Protein AF-A0A1Z9NGS4-F1 (afdb_monomer_lite)

Structure (mmCIF, N/CA/C/O backbone):
data_AF-A0A1Z9NGS4-F1
#
_entry.id   AF-A0A1Z9NGS4-F1
#
loop_
_atom_site.group_PDB
_atom_site.id
_atom_site.type_symbol
_atom_site.label_atom_id
_atom_site.label_alt_id
_atom_site.label_comp_id
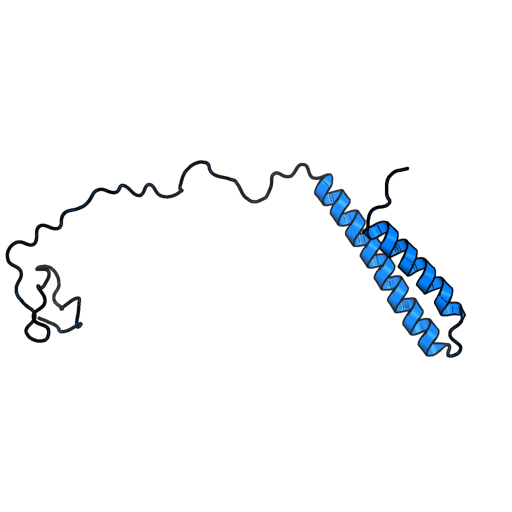_atom_site.label_asym_id
_atom_site.label_entity_id
_atom_site.label_seq_id
_atom_site.pdbx_PDB_ins_code
_atom_site.Cartn_x
_atom_site.Cartn_y
_atom_site.Cartn_z
_atom_site.occupancy
_atom_site.B_iso_or_equiv
_atom_site.auth_seq_id
_atom_site.auth_comp_id
_atom_site.auth_asym_id
_atom_site.auth_atom_id
_atom_site.pdbx_PDB_model_num
ATOM 1 N N . MET A 1 1 ? -15.829 3.078 -22.832 1.00 37.91 1 MET A N 1
ATOM 2 C CA . MET A 1 1 ? -15.538 3.225 -21.395 1.00 37.91 1 MET A CA 1
ATOM 3 C C . MET A 1 1 ? -14.220 2.521 -21.182 1.00 37.91 1 MET A C 1
ATOM 5 O O . MET A 1 1 ? -14.173 1.326 -21.433 1.00 37.91 1 MET A O 1
ATOM 9 N N . SER A 1 2 ? -13.146 3.271 -20.936 1.00 46.81 2 SER A N 1
ATOM 10 C CA . SER A 1 2 ? -11.833 2.690 -20.652 1.00 46.81 2 SER A CA 1
ATOM 11 C C . SER A 1 2 ? -11.952 1.861 -19.381 1.00 46.81 2 SER A C 1
ATOM 13 O O . SER A 1 2 ? -12.528 2.335 -18.400 1.00 46.81 2 SER A O 1
ATOM 15 N N . ASP A 1 3 ? -11.492 0.617 -19.437 1.00 57.44 3 ASP A N 1
ATOM 16 C CA . ASP A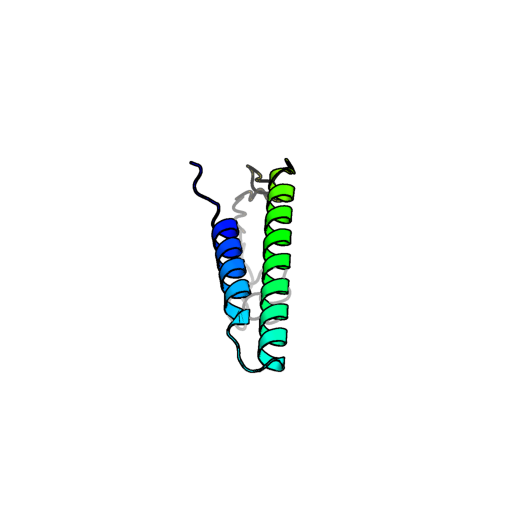 1 3 ? -11.402 -0.233 -18.258 1.00 57.44 3 ASP A CA 1
ATOM 17 C C . ASP A 1 3 ? -10.515 0.495 -17.241 1.00 57.44 3 ASP A C 1
ATOM 19 O O . ASP A 1 3 ? -9.430 0.961 -17.592 1.00 57.44 3 ASP A O 1
ATOM 23 N N . ALA A 1 4 ? -11.034 0.728 -16.037 1.00 64.62 4 ALA A N 1
ATOM 24 C CA . ALA A 1 4 ? -10.286 1.442 -15.008 1.00 64.62 4 ALA A CA 1
ATOM 25 C C . ALA A 1 4 ? -9.036 0.622 -14.671 1.00 64.62 4 ALA A C 1
ATOM 27 O O . ALA A 1 4 ? -9.133 -0.598 -14.516 1.00 64.62 4 ALA A O 1
ATOM 28 N N . GLY A 1 5 ? -7.875 1.268 -14.554 1.00 84.56 5 GLY A N 1
ATOM 29 C CA . GLY A 1 5 ? -6.635 0.558 -14.235 1.00 84.56 5 GLY A CA 1
ATOM 30 C C . GLY A 1 5 ? -6.762 -0.208 -12.913 1.00 84.56 5 GLY A C 1
ATOM 31 O O . GLY A 1 5 ? -7.479 0.222 -12.006 1.00 84.56 5 GLY A O 1
ATOM 32 N N . GLU A 1 6 ? -6.054 -1.331 -12.759 1.00 90.50 6 GLU A N 1
ATOM 33 C CA . GLU A 1 6 ? -6.129 -2.171 -11.547 1.00 90.50 6 GLU A CA 1
ATOM 34 C C . GLU A 1 6 ? -5.898 -1.362 -10.253 1.00 90.50 6 GLU A C 1
ATOM 36 O O . GLU A 1 6 ? -6.566 -1.579 -9.239 1.00 90.50 6 GLU A O 1
ATOM 41 N N . ILE A 1 7 ? -5.013 -0.359 -10.312 1.00 91.19 7 ILE A N 1
ATOM 42 C CA . ILE A 1 7 ? -4.711 0.565 -9.209 1.00 91.19 7 ILE A CA 1
ATOM 43 C C . ILE A 1 7 ? -5.922 1.443 -8.854 1.00 91.19 7 ILE A C 1
ATOM 45 O O . ILE A 1 7 ? -6.185 1.686 -7.676 1.00 91.19 7 ILE A O 1
ATOM 49 N N . GLU A 1 8 ? -6.695 1.902 -9.840 1.00 91.56 8 GLU A N 1
ATOM 50 C CA . GLU A 1 8 ? -7.903 2.705 -9.610 1.00 91.56 8 GLU A CA 1
ATOM 51 C C . GLU A 1 8 ? -9.017 1.863 -8.985 1.00 91.56 8 GLU A C 1
ATOM 53 O O . GLU A 1 8 ? -9.707 2.312 -8.062 1.00 91.56 8 GLU A O 1
ATOM 58 N N 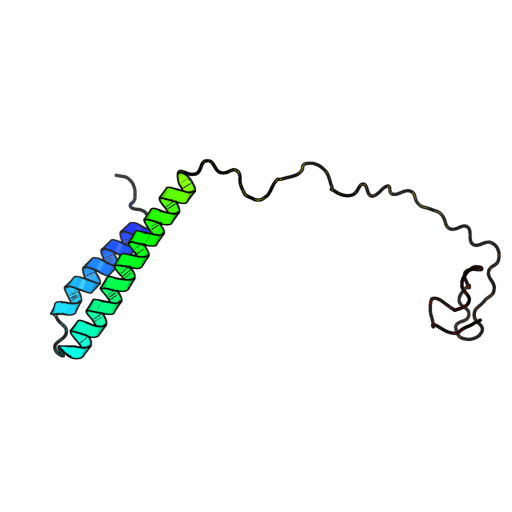. ILE A 1 9 ? -9.165 0.614 -9.441 1.00 94.44 9 ILE A N 1
ATOM 59 C CA . ILE A 1 9 ? -10.096 -0.355 -8.852 1.00 94.44 9 ILE A CA 1
ATOM 60 C C . ILE A 1 9 ? -9.718 -0.613 -7.390 1.00 94.44 9 ILE A C 1
ATOM 62 O O . ILE A 1 9 ? -10.586 -0.565 -6.511 1.00 94.44 9 ILE A O 1
ATOM 66 N N . PHE A 1 10 ? -8.429 -0.826 -7.116 1.00 94.81 10 PHE A N 1
ATOM 67 C CA . PHE A 1 10 ? -7.915 -1.018 -5.764 1.00 94.81 10 PHE A CA 1
ATOM 68 C C . PHE A 1 10 ? -8.148 0.211 -4.874 1.00 94.81 10 PHE A C 1
ATOM 70 O O . PHE A 1 10 ? -8.669 0.071 -3.763 1.00 94.81 10 PHE A O 1
ATOM 77 N N . GLN A 1 11 ? -7.869 1.423 -5.366 1.00 95.25 11 GLN A N 1
ATOM 78 C CA . GLN A 1 11 ? -8.147 2.660 -4.630 1.00 95.25 11 GLN A CA 1
ATOM 79 C C . GLN A 1 11 ? -9.643 2.797 -4.307 1.00 95.25 11 GLN A C 1
ATOM 81 O O . GLN A 1 11 ? -10.004 3.123 -3.173 1.00 95.25 11 GLN A O 1
ATOM 86 N N . ARG A 1 12 ? -10.532 2.514 -5.266 1.00 95.88 12 ARG A N 1
ATOM 87 C CA . ARG A 1 12 ? -11.985 2.585 -5.045 1.00 95.88 12 ARG A CA 1
ATOM 88 C C . ARG A 1 12 ? -12.461 1.548 -4.026 1.00 95.88 12 ARG A C 1
ATOM 90 O O . ARG A 1 12 ? -13.328 1.839 -3.199 1.00 95.88 12 ARG A O 1
ATOM 97 N N . TRP A 1 13 ? -11.870 0.355 -4.034 1.00 96.88 13 TRP A N 1
ATOM 98 C CA . TRP A 1 13 ? -12.119 -0.658 -3.009 1.00 96.88 13 TRP A CA 1
ATOM 99 C C . TRP A 1 13 ? -11.662 -0.192 -1.617 1.00 96.88 13 TRP A C 1
ATOM 101 O O . TRP A 1 13 ? -12.419 -0.334 -0.652 1.00 96.88 13 TRP A O 1
ATOM 111 N N . LEU A 1 14 ? -10.485 0.435 -1.502 1.00 97.69 14 LEU A N 1
ATOM 112 C CA . LEU A 1 14 ? -10.010 1.021 -0.243 1.00 97.69 14 LEU A CA 1
ATOM 113 C C . LEU A 1 14 ? -10.941 2.129 0.265 1.00 97.69 14 LEU A C 1
ATOM 115 O O . LEU A 1 14 ? -11.257 2.160 1.452 1.00 97.69 14 LEU A O 1
ATOM 119 N N . GLN A 1 15 ? -11.446 2.993 -0.618 1.00 96.88 15 GLN A N 1
ATOM 120 C CA . GLN A 1 15 ? -12.422 4.032 -0.260 1.00 96.88 15 GLN A CA 1
ATOM 121 C C . GLN A 1 15 ? -13.739 3.434 0.261 1.00 96.88 15 GLN A C 1
ATOM 123 O O . GLN A 1 15 ? -14.295 3.916 1.250 1.00 96.88 15 GLN A O 1
ATOM 128 N N . SER A 1 16 ? -14.215 2.338 -0.340 1.00 97.62 16 SER A N 1
ATOM 129 C CA . SER A 1 16 ? -15.372 1.594 0.179 1.00 97.62 16 SER A CA 1
ATOM 130 C C . SER A 1 16 ? -15.087 0.991 1.562 1.00 97.62 16 SER A C 1
ATOM 132 O O . SER A 1 16 ? -15.914 1.098 2.472 1.00 97.62 16 SER A O 1
ATOM 134 N N . LYS A 1 17 ? -13.891 0.422 1.767 1.00 97.44 17 LYS A N 1
ATOM 135 C CA . LYS A 1 17 ? -13.457 -0.078 3.081 1.00 97.44 17 LYS A CA 1
ATOM 136 C C . LYS A 1 17 ? -13.338 1.032 4.121 1.00 97.44 17 LYS A C 1
ATOM 138 O O . LYS A 1 17 ? -13.682 0.790 5.276 1.00 97.44 17 LYS A O 1
ATOM 143 N N . LEU A 1 18 ? -12.905 2.228 3.727 1.00 97.81 18 LEU A N 1
ATOM 144 C CA . LEU A 1 18 ? -12.849 3.394 4.602 1.00 97.81 18 LEU A CA 1
ATOM 145 C C . LEU A 1 18 ? -14.250 3.772 5.092 1.00 97.81 18 LEU A C 1
ATOM 147 O O . LEU A 1 18 ? -14.446 3.922 6.294 1.00 97.81 18 LEU A O 1
ATOM 151 N N . ALA A 1 19 ? -15.239 3.843 4.196 1.00 97.25 19 ALA A N 1
ATOM 152 C CA . ALA A 1 19 ? -16.629 4.101 4.578 1.00 97.25 19 ALA A CA 1
ATOM 153 C C . ALA A 1 19 ? -17.173 3.024 5.536 1.00 97.25 19 ALA A C 1
ATOM 155 O O . ALA A 1 19 ? -17.849 3.339 6.515 1.00 97.25 19 ALA A O 1
ATOM 156 N N . ALA A 1 20 ? -16.810 1.757 5.316 1.00 96.75 20 ALA A N 1
ATOM 157 C CA . ALA A 1 20 ? -17.214 0.659 6.190 1.00 96.75 20 ALA A CA 1
ATOM 158 C C . ALA A 1 20 ? -16.681 0.791 7.632 1.00 96.75 20 ALA A C 1
ATOM 160 O O . ALA A 1 20 ? -17.334 0.290 8.546 1.00 96.75 20 ALA A O 1
ATOM 161 N N . THR A 1 21 ? -15.566 1.503 7.868 1.00 97.19 21 THR A N 1
ATOM 162 C CA . THR A 1 21 ? -15.028 1.713 9.231 1.00 97.19 21 THR A CA 1
ATOM 163 C C . THR A 1 21 ? -15.995 2.435 10.166 1.00 97.19 21 THR A C 1
ATOM 165 O O . THR A 1 21 ? -15.918 2.243 11.374 1.00 97.19 21 THR A O 1
ATOM 168 N N . GLN A 1 22 ? -16.955 3.200 9.638 1.00 95.38 22 GLN A N 1
ATOM 169 C CA . GLN A 1 22 ? -17.972 3.880 10.450 1.00 95.38 22 GLN A CA 1
ATOM 170 C C . GLN A 1 22 ? -18.833 2.912 11.277 1.00 95.38 22 GLN A C 1
ATOM 172 O O . GLN A 1 22 ? -19.393 3.314 12.290 1.00 95.38 22 GLN A O 1
ATOM 177 N N . HIS A 1 23 ? -18.907 1.643 10.869 1.00 96.88 23 HIS A N 1
ATOM 178 C CA . HIS A 1 23 ? -19.679 0.602 11.548 1.00 96.88 23 HIS A CA 1
ATOM 179 C C . HIS A 1 23 ? -18.884 -0.114 12.652 1.00 96.88 23 HIS A C 1
ATOM 181 O O . HIS A 1 23 ? -19.398 -1.044 13.265 1.00 96.88 23 HIS A O 1
ATOM 187 N N . ILE A 1 24 ? -17.627 0.275 12.897 1.00 97.31 24 ILE A N 1
ATOM 188 C CA . ILE A 1 24 ? -16.820 -0.279 13.987 1.00 97.31 24 ILE A CA 1
ATOM 189 C C . ILE A 1 24 ? -17.261 0.376 15.304 1.00 97.31 24 ILE A C 1
ATOM 191 O O . ILE A 1 24 ? -17.172 1.600 15.461 1.00 97.31 24 ILE A O 1
ATOM 195 N N . GLU A 1 25 ? -17.729 -0.456 16.238 1.00 97.31 25 GLU A N 1
ATOM 196 C CA . GLU A 1 25 ? -18.255 -0.039 17.544 1.00 97.31 25 GLU A CA 1
ATOM 197 C C . GLU A 1 25 ? -17.170 0.576 18.439 1.00 97.31 25 GLU A C 1
ATOM 199 O O . GLU A 1 25 ? -17.364 1.667 18.977 1.00 97.31 25 GLU A O 1
ATOM 204 N N . ASP A 1 26 ? -16.013 -0.087 18.558 1.00 98.19 26 ASP A N 1
ATOM 205 C CA . ASP A 1 26 ? -14.885 0.415 19.347 1.00 98.19 26 ASP A CA 1
ATOM 206 C C . ASP A 1 26 ? -14.243 1.638 18.664 1.00 98.19 26 ASP A C 1
ATOM 208 O O . ASP A 1 26 ? -13.710 1.513 17.556 1.00 98.19 26 ASP A O 1
ATOM 212 N N . PRO A 1 27 ? -14.253 2.826 19.301 1.00 97.19 27 PRO A N 1
ATOM 213 C CA . PRO A 1 27 ? -13.651 4.022 18.728 1.00 97.19 27 PRO A CA 1
ATOM 214 C C . PRO A 1 27 ? -12.144 3.896 18.490 1.00 97.19 27 PRO A C 1
ATOM 216 O O . PRO A 1 27 ? -11.656 4.436 17.499 1.00 97.19 27 PRO A O 1
ATOM 219 N N . VAL A 1 28 ? -11.415 3.178 19.349 1.00 98.06 28 VAL A N 1
ATOM 220 C CA . VAL A 1 28 ? -9.955 3.059 19.223 1.00 98.06 28 VAL A CA 1
ATOM 221 C C . VAL A 1 28 ? -9.602 2.193 18.020 1.00 98.06 28 VAL A C 1
ATOM 223 O O . VAL A 1 28 ? -8.802 2.599 17.173 1.00 98.06 28 VAL A O 1
ATOM 226 N N . GLU A 1 29 ? -10.231 1.023 17.898 1.00 97.38 29 GLU A N 1
ATOM 227 C CA . GLU A 1 29 ? -10.041 0.160 16.733 1.00 97.38 29 GLU A CA 1
ATOM 228 C C . GLU A 1 29 ? -10.543 0.819 15.443 1.00 97.38 29 GLU A C 1
ATOM 230 O O . GLU A 1 29 ? -9.898 0.701 14.398 1.00 97.38 29 GLU A O 1
ATOM 235 N N . ARG A 1 30 ? -11.646 1.576 15.502 1.00 98.25 30 ARG A N 1
ATOM 236 C CA . ARG A 1 30 ? -12.142 2.338 14.353 1.00 98.25 30 ARG A CA 1
ATOM 237 C C . ARG A 1 30 ? -11.098 3.320 13.841 1.00 98.25 30 ARG A C 1
ATOM 239 O O . ARG A 1 30 ? -10.792 3.299 12.649 1.00 98.25 30 ARG A O 1
ATOM 246 N N . ASP A 1 31 ? -10.546 4.151 14.720 1.00 98.12 31 ASP A N 1
ATOM 247 C CA . ASP A 1 31 ? -9.571 5.177 14.343 1.00 98.12 31 ASP A CA 1
ATOM 248 C C . ASP A 1 31 ? -8.251 4.555 13.877 1.00 98.12 31 ASP A C 1
ATOM 250 O O . ASP A 1 31 ? -7.668 4.996 12.878 1.00 98.12 31 ASP A O 1
ATOM 254 N N . ARG A 1 32 ? -7.817 3.463 14.520 1.00 98.06 32 ARG A N 1
ATOM 255 C CA . ARG A 1 32 ? -6.661 2.676 14.074 1.00 98.06 32 ARG A CA 1
ATOM 256 C C . ARG A 1 32 ? -6.876 2.135 12.662 1.00 98.06 32 ARG A C 1
ATOM 258 O O . ARG A 1 32 ? -6.015 2.296 11.792 1.00 98.06 32 ARG A O 1
ATOM 265 N N . ARG A 1 33 ? -8.022 1.493 12.418 1.00 97.88 33 ARG A N 1
ATOM 266 C CA . ARG A 1 33 ? -8.345 0.899 11.118 1.00 97.88 33 ARG A CA 1
ATOM 267 C C . ARG A 1 33 ? -8.488 1.964 10.039 1.00 97.88 33 ARG A C 1
ATOM 269 O O . ARG A 1 33 ? -8.027 1.751 8.918 1.00 97.88 33 ARG A O 1
ATOM 276 N N . ARG A 1 34 ? -9.102 3.093 10.383 1.00 98.12 34 ARG A N 1
ATOM 277 C CA . ARG A 1 34 ? -9.275 4.250 9.509 1.00 98.12 34 ARG A CA 1
ATOM 278 C C . ARG A 1 34 ? -7.926 4.820 9.077 1.00 98.12 34 ARG A C 1
ATOM 280 O O . ARG A 1 34 ? -7.674 4.864 7.877 1.00 98.12 34 ARG A O 1
ATOM 287 N N . THR A 1 35 ? -7.047 5.128 10.032 1.00 98.31 35 THR A N 1
ATOM 288 C CA . THR A 1 35 ? -5.688 5.632 9.762 1.00 98.31 35 THR A CA 1
ATOM 289 C C . THR A 1 35 ? -4.932 4.699 8.818 1.00 98.31 35 THR A C 1
ATOM 291 O O . THR A 1 35 ? -4.356 5.140 7.831 1.00 98.31 35 THR A O 1
ATOM 294 N N . HIS A 1 36 ? -4.991 3.387 9.063 1.00 98.25 36 HIS A N 1
ATOM 295 C CA . HIS A 1 36 ? -4.315 2.404 8.217 1.00 98.25 36 HIS A CA 1
ATOM 296 C C . HIS A 1 36 ? -4.837 2.396 6.768 1.00 98.25 36 HIS A C 1
ATOM 298 O O . HIS A 1 36 ? -4.052 2.294 5.826 1.00 98.25 36 HIS A O 1
ATOM 304 N N . ILE A 1 37 ? -6.155 2.513 6.575 1.00 98.19 37 ILE A N 1
ATOM 305 C CA . ILE A 1 37 ? -6.750 2.579 5.233 1.00 98.19 37 ILE A CA 1
ATOM 306 C C . ILE A 1 37 ? -6.415 3.914 4.555 1.00 98.19 37 ILE A C 1
ATOM 308 O O . ILE A 1 37 ? -6.109 3.917 3.367 1.00 98.19 37 ILE A O 1
ATOM 312 N N . GLU A 1 38 ? -6.437 5.030 5.285 1.00 98.06 38 GLU A N 1
ATOM 313 C CA . GLU A 1 38 ? -6.054 6.347 4.759 1.00 98.06 38 GLU A CA 1
ATOM 314 C C . GLU A 1 38 ? -4.590 6.359 4.291 1.00 98.06 38 GLU A C 1
ATOM 316 O O . GLU A 1 38 ? -4.325 6.815 3.179 1.00 98.06 38 GLU A O 1
ATOM 321 N N . SER A 1 39 ? -3.667 5.761 5.056 1.00 98.19 39 SER A N 1
ATOM 322 C CA . SER A 1 39 ? -2.274 5.570 4.624 1.00 98.19 39 SER A CA 1
ATOM 323 C C . SER A 1 39 ? -2.165 4.700 3.367 1.00 98.19 39 SER A C 1
ATOM 325 O O . SER A 1 39 ? -1.432 5.032 2.441 1.00 98.19 39 SER A O 1
ATOM 327 N N . ALA A 1 40 ? -2.921 3.602 3.281 1.00 97.88 40 ALA A N 1
ATOM 328 C CA . ALA A 1 40 ? -2.913 2.763 2.081 1.00 97.88 40 ALA A CA 1
ATOM 329 C C . ALA A 1 40 ? -3.446 3.510 0.842 1.00 97.88 40 ALA A C 1
ATOM 331 O O . ALA A 1 40 ? -2.938 3.319 -0.262 1.00 97.88 40 ALA A O 1
ATOM 332 N N . ILE A 1 41 ? -4.450 4.378 1.014 1.00 97.62 41 ILE A N 1
ATOM 333 C CA . ILE A 1 41 ? -4.972 5.225 -0.067 1.00 97.62 41 ILE A CA 1
ATOM 334 C C . ILE A 1 41 ? -3.912 6.234 -0.517 1.00 97.62 41 ILE A C 1
ATOM 336 O O . ILE A 1 41 ? -3.727 6.394 -1.724 1.00 97.62 41 ILE A O 1
ATOM 340 N N . SER A 1 42 ? -3.208 6.896 0.410 1.00 97.50 42 SER A N 1
ATOM 341 C CA . SER A 1 42 ? -2.153 7.848 0.039 1.00 97.50 42 SER A CA 1
ATOM 342 C C . SER A 1 42 ? -1.012 7.175 -0.720 1.00 97.50 42 SER A C 1
ATOM 344 O O . SER A 1 42 ? -0.572 7.705 -1.736 1.00 97.50 42 SER A O 1
ATOM 346 N N . GLU A 1 43 ? -0.593 5.982 -0.291 1.00 97.19 43 GLU A N 1
ATOM 347 C CA . GLU A 1 43 ? 0.443 5.209 -0.988 1.00 97.19 43 GLU A CA 1
ATOM 348 C C . GLU A 1 43 ? -0.009 4.771 -2.389 1.00 97.19 43 GLU A C 1
ATOM 350 O O . GLU A 1 43 ? 0.756 4.866 -3.346 1.00 97.19 43 GLU A O 1
ATOM 355 N N . ALA A 1 44 ? -1.271 4.356 -2.556 1.00 95.62 44 ALA A N 1
ATOM 356 C CA . ALA A 1 44 ? -1.810 3.994 -3.870 1.00 95.62 44 ALA A CA 1
ATOM 357 C C . ALA A 1 44 ? -1.849 5.189 -4.842 1.00 95.62 44 ALA A C 1
ATOM 359 O O . ALA A 1 44 ? -1.574 5.030 -6.033 1.00 95.62 44 ALA A O 1
ATOM 360 N N . ILE A 1 45 ? -2.174 6.385 -4.339 1.00 94.88 45 ILE A N 1
ATOM 361 C CA . ILE A 1 45 ? -2.138 7.625 -5.126 1.00 94.88 45 ILE A CA 1
ATOM 362 C C . ILE A 1 45 ? -0.699 7.951 -5.525 1.00 94.88 45 ILE A C 1
ATOM 364 O O . ILE A 1 45 ? -0.437 8.159 -6.708 1.00 94.88 45 ILE A O 1
ATOM 368 N N . PHE A 1 46 ? 0.229 7.934 -4.565 1.00 95.81 46 PHE A N 1
ATOM 369 C CA . PHE A 1 46 ? 1.640 8.211 -4.823 1.00 95.81 46 PHE A CA 1
ATOM 370 C C . PHE A 1 46 ? 2.226 7.243 -5.854 1.00 95.81 46 PHE A C 1
ATOM 372 O O . PHE A 1 46 ? 2.883 7.671 -6.799 1.00 95.81 46 PHE A O 1
ATOM 379 N N . PHE A 1 47 ? 1.930 5.948 -5.727 1.00 93.75 47 PHE A N 1
ATOM 380 C CA . PHE A 1 47 ? 2.377 4.937 -6.678 1.00 93.75 47 PHE A CA 1
ATOM 381 C C . PHE A 1 47 ? 1.868 5.206 -8.098 1.00 93.75 47 PHE A C 1
ATOM 383 O O . PHE A 1 47 ? 2.649 5.141 -9.047 1.00 93.75 47 PHE A O 1
ATOM 390 N N . ARG A 1 48 ? 0.586 5.563 -8.255 1.00 92.25 48 ARG A N 1
ATOM 391 C CA . ARG A 1 48 ? 0.031 5.928 -9.566 1.00 92.25 48 ARG A CA 1
ATOM 392 C C . ARG A 1 48 ? 0.739 7.148 -10.155 1.00 92.25 48 ARG A C 1
ATOM 394 O O . ARG A 1 48 ? 1.163 7.097 -11.302 1.00 92.25 48 ARG A O 1
ATOM 401 N N . GLU A 1 49 ? 0.932 8.204 -9.366 1.00 92.19 49 GLU A N 1
ATOM 402 C CA . GLU A 1 49 ? 1.666 9.394 -9.816 1.00 92.19 49 GLU A CA 1
ATOM 403 C C . GLU A 1 49 ? 3.119 9.073 -10.197 1.00 92.19 49 GLU A C 1
A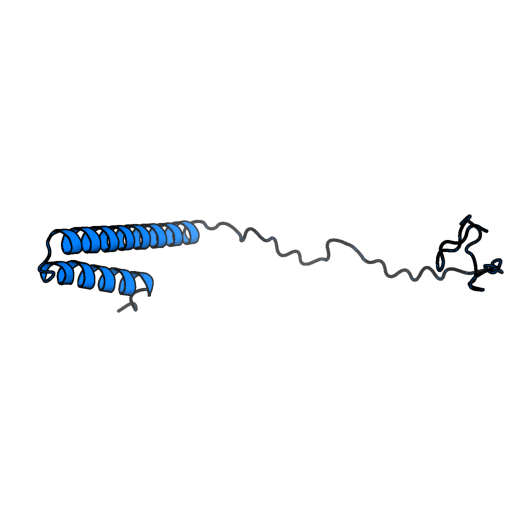TOM 405 O O . GLU A 1 49 ? 3.669 9.662 -11.127 1.00 92.19 49 GLU A O 1
ATOM 410 N N . SER A 1 50 ? 3.772 8.155 -9.480 1.00 90.88 50 SER A N 1
ATOM 411 C CA . SER A 1 50 ? 5.113 7.678 -9.821 1.00 90.88 50 SER A CA 1
ATOM 412 C C . SER A 1 50 ? 5.137 6.937 -11.155 1.00 90.88 50 SER A C 1
ATOM 414 O O . SER A 1 50 ? 6.064 7.157 -11.932 1.00 90.88 50 SER A O 1
ATOM 416 N N . LEU A 1 51 ? 4.137 6.098 -11.443 1.00 88.12 51 LEU A N 1
ATOM 417 C CA . LEU A 1 51 ? 4.020 5.422 -12.738 1.00 88.12 51 LEU A CA 1
ATOM 418 C C . LEU A 1 51 ? 3.789 6.419 -13.874 1.00 88.12 51 LEU A C 1
ATOM 420 O O . LEU A 1 51 ? 4.519 6.378 -14.857 1.00 88.12 51 LEU A O 1
ATOM 424 N N . GLU A 1 52 ? 2.865 7.365 -13.705 1.00 88.00 52 GLU A N 1
ATOM 425 C CA . GLU A 1 52 ? 2.614 8.422 -14.695 1.00 88.00 52 GLU A CA 1
ATOM 426 C C . GLU A 1 52 ? 3.884 9.241 -14.978 1.00 88.00 52 GLU A C 1
ATOM 428 O O . GLU A 1 52 ? 4.206 9.537 -16.129 1.00 88.00 52 GLU A O 1
ATOM 433 N N . LYS A 1 53 ? 4.662 9.565 -13.936 1.00 87.25 53 LYS A N 1
ATOM 434 C CA . LYS A 1 53 ? 5.960 10.238 -14.094 1.00 87.25 53 LYS A CA 1
ATOM 435 C C . LYS A 1 53 ? 6.947 9.380 -14.881 1.00 87.25 53 LYS A C 1
ATOM 437 O O . LYS A 1 53 ? 7.616 9.912 -15.761 1.00 87.25 53 LYS A O 1
ATOM 442 N N . LEU A 1 54 ? 7.040 8.084 -14.589 1.00 84.38 54 LEU A N 1
ATOM 443 C CA . LEU A 1 54 ? 7.920 7.162 -15.312 1.00 84.38 54 LEU A CA 1
ATOM 444 C C . LEU A 1 54 ? 7.516 7.003 -16.780 1.00 84.38 54 LEU A C 1
ATOM 446 O O . LEU A 1 54 ? 8.398 6.969 -17.628 1.00 84.38 54 LEU A O 1
ATOM 450 N N . GLU A 1 55 ? 6.220 6.954 -17.082 1.00 82.88 55 GLU A N 1
ATOM 451 C CA . GLU A 1 55 ? 5.711 6.927 -18.458 1.00 82.88 55 GLU A CA 1
ATOM 452 C C . GLU A 1 55 ? 5.983 8.244 -19.198 1.00 82.88 55 GLU A C 1
ATOM 454 O O . GLU A 1 55 ? 6.313 8.232 -20.382 1.00 82.88 55 GLU A O 1
ATOM 459 N N . SER A 1 56 ? 5.871 9.383 -18.504 1.00 79.81 56 SER A N 1
ATOM 460 C CA . SER A 1 56 ? 6.134 10.711 -19.081 1.00 79.81 56 SER A CA 1
ATOM 461 C C . SER A 1 56 ? 7.613 10.971 -19.364 1.00 79.81 56 SER A C 1
ATOM 463 O O . SER A 1 56 ? 7.959 11.786 -20.221 1.00 79.81 56 SER A O 1
ATOM 465 N N . LEU A 1 57 ? 8.498 10.294 -18.633 1.00 75.81 57 LEU A N 1
ATOM 466 C CA . LEU A 1 57 ? 9.909 10.280 -18.947 1.00 75.81 57 LEU A CA 1
ATOM 467 C C . LEU A 1 57 ? 10.067 9.384 -20.178 1.00 75.81 57 LEU A C 1
ATOM 469 O O . LEU A 1 57 ? 10.100 8.164 -20.057 1.00 75.81 57 LEU A O 1
ATOM 473 N N . GLU A 1 58 ? 10.256 9.983 -21.358 1.00 63.91 58 GLU A N 1
ATOM 474 C CA . GLU A 1 58 ? 10.827 9.319 -22.546 1.00 63.91 58 GLU A CA 1
ATOM 475 C C . GLU A 1 58 ? 12.292 8.890 -22.282 1.00 63.91 58 GLU A C 1
ATOM 477 O O . GLU A 1 58 ? 13.196 9.100 -23.091 1.00 63.91 58 GLU A O 1
ATOM 482 N N . SER A 1 59 ? 12.585 8.359 -21.094 1.00 58.59 59 SER A N 1
ATOM 483 C CA . SER A 1 59 ? 13.915 7.937 -20.718 1.00 58.59 59 SER A CA 1
ATOM 484 C C . SER A 1 59 ? 14.172 6.601 -21.403 1.00 58.59 59 SER A C 1
ATOM 486 O O . SER A 1 59 ? 13.439 5.640 -21.151 1.00 58.59 59 SER A O 1
ATOM 488 N N . PRO A 1 60 ? 15.216 6.497 -22.243 1.00 59.75 60 PRO A N 1
ATOM 489 C CA . PRO A 1 60 ? 15.612 5.212 -22.785 1.00 59.75 60 PRO A CA 1
ATOM 490 C C . PRO A 1 60 ? 15.880 4.266 -21.614 1.00 59.75 60 PRO A C 1
ATOM 492 O O . PRO A 1 60 ? 16.399 4.687 -20.572 1.00 59.75 60 PRO A O 1
ATOM 495 N N . ALA A 1 61 ? 15.477 3.003 -21.771 1.00 62.97 61 ALA A N 1
ATOM 496 C CA . ALA A 1 61 ? 15.699 1.977 -20.766 1.00 62.97 61 ALA A CA 1
ATOM 497 C C . ALA A 1 61 ? 17.158 2.056 -20.269 1.00 62.97 61 ALA A C 1
ATOM 499 O O . ALA A 1 61 ? 18.072 2.193 -21.086 1.00 62.97 61 ALA A O 1
ATOM 500 N N . PRO A 1 62 ? 17.410 1.968 -18.948 1.00 66.94 62 PRO A N 1
ATOM 501 C CA . PRO A 1 62 ? 18.760 2.116 -18.391 1.00 66.94 62 PRO A CA 1
ATOM 502 C C . PRO A 1 62 ? 19.739 1.048 -18.911 1.00 66.94 62 PRO A C 1
ATOM 504 O O . PRO A 1 62 ? 20.953 1.168 -18.748 1.00 66.94 62 PRO A O 1
ATOM 507 N N . PHE A 1 63 ? 19.213 0.006 -19.554 1.00 68.19 63 PHE A N 1
ATOM 508 C CA . PHE A 1 63 ? 19.966 -1.034 -20.224 1.00 68.19 63 PHE A CA 1
ATOM 509 C C . PHE A 1 63 ? 20.129 -0.693 -21.708 1.00 68.19 63 PHE A C 1
ATOM 511 O O . PHE A 1 63 ? 19.169 -0.672 -22.472 1.00 68.19 63 PHE A O 1
ATOM 518 N N . ILE A 1 64 ? 21.374 -0.457 -22.117 1.00 69.81 64 ILE A N 1
ATOM 519 C CA . ILE A 1 64 ? 21.743 -0.329 -23.528 1.00 69.81 64 ILE A CA 1
ATOM 520 C C . ILE A 1 64 ? 21.863 -1.743 -24.097 1.00 69.81 64 ILE A C 1
ATOM 522 O O . ILE A 1 64 ? 22.826 -2.452 -23.789 1.00 69.81 64 ILE A O 1
ATOM 526 N N . GLU A 1 65 ? 20.918 -2.152 -24.940 1.00 69.81 65 GLU A N 1
ATOM 527 C CA . GLU A 1 65 ? 21.080 -3.355 -25.754 1.00 69.81 65 GLU A CA 1
ATOM 528 C C . GLU A 1 65 ? 22.207 -3.118 -26.765 1.00 69.81 65 GLU A C 1
ATOM 530 O O . GLU A 1 65 ? 22.118 -2.273 -27.656 1.00 69.81 65 GLU A O 1
ATOM 535 N N . ARG A 1 66 ? 23.321 -3.833 -26.594 1.00 72.44 66 ARG A N 1
ATOM 536 C CA . ARG A 1 66 ? 24.443 -3.801 -27.536 1.00 72.44 66 ARG A CA 1
ATOM 537 C C . ARG A 1 66 ? 24.298 -4.976 -28.487 1.00 72.44 66 ARG A C 1
ATOM 539 O O . ARG A 1 66 ? 24.244 -6.120 -28.049 1.00 72.44 66 ARG A O 1
ATOM 546 N N . SER A 1 67 ? 24.290 -4.695 -29.785 1.00 73.62 67 SER A N 1
ATOM 547 C CA . SER A 1 67 ? 24.210 -5.710 -30.842 1.00 73.62 67 SER A CA 1
ATOM 548 C C . SER A 1 67 ? 25.453 -6.603 -30.934 1.00 73.62 67 SER A C 1
ATOM 550 O O . SER A 1 67 ? 25.409 -7.650 -31.573 1.00 73.62 67 SER A O 1
ATOM 552 N N . SER A 1 68 ? 26.562 -6.217 -30.297 1.00 75.12 68 SER A N 1
ATOM 553 C CA . SER A 1 68 ? 27.827 -6.950 -30.328 1.00 75.12 68 SER A CA 1
ATOM 554 C C . SER A 1 68 ? 28.317 -7.313 -28.928 1.00 75.12 68 SER A C 1
ATOM 556 O O . SER A 1 68 ? 28.244 -6.506 -27.995 1.00 75.12 68 SER A O 1
ATOM 558 N N . ALA A 1 69 ? 28.896 -8.508 -28.804 1.00 72.00 69 ALA A N 1
ATOM 559 C CA . ALA A 1 69 ? 29.576 -8.937 -27.590 1.00 72.00 69 ALA A CA 1
ATOM 560 C C . ALA A 1 69 ? 30.686 -7.940 -27.210 1.00 72.00 69 ALA A C 1
ATOM 562 O O . ALA A 1 69 ? 31.466 -7.500 -28.051 1.00 72.00 69 ALA A O 1
ATOM 563 N N . VAL A 1 70 ? 30.774 -7.597 -25.923 1.00 69.06 70 VAL A N 1
ATOM 564 C CA . VAL A 1 70 ? 31.783 -6.657 -25.390 1.00 69.06 70 VAL A CA 1
ATOM 565 C C . VAL A 1 70 ? 33.203 -7.241 -25.449 1.00 69.06 70 VAL A C 1
ATOM 567 O O . VAL A 1 70 ? 34.179 -6.503 -25.357 1.00 69.06 70 VAL A O 1
ATOM 570 N N . ARG A 1 71 ? 33.336 -8.560 -25.623 1.00 69.56 71 ARG A N 1
ATOM 571 C CA . ARG A 1 71 ? 34.615 -9.241 -25.843 1.00 69.56 71 ARG A CA 1
ATOM 572 C C . ARG A 1 71 ? 34.549 -9.999 -27.163 1.00 69.56 71 ARG A C 1
ATOM 574 O O . ARG A 1 71 ? 33.684 -10.858 -27.323 1.00 69.56 71 ARG A O 1
ATOM 581 N N . SER A 1 72 ? 35.469 -9.703 -28.074 1.00 65.50 72 SER A N 1
ATOM 582 C CA . SER A 1 72 ? 35.774 -10.578 -29.201 1.00 65.50 72 SER A CA 1
ATOM 583 C C . SER A 1 72 ? 36.474 -11.812 -28.641 1.00 65.50 72 SER A C 1
ATOM 585 O O . SER A 1 72 ? 37.632 -11.748 -28.231 1.00 65.50 72 SER A O 1
ATOM 587 N N . ILE A 1 73 ? 35.756 -12.929 -28.547 1.00 64.06 73 ILE A N 1
ATOM 588 C CA . ILE A 1 73 ? 36.411 -14.223 -28.376 1.00 64.06 73 ILE A CA 1
ATOM 589 C C . ILE A 1 73 ? 36.996 -14.546 -29.749 1.00 64.06 73 ILE A C 1
ATOM 591 O O . ILE A 1 73 ? 36.318 -15.135 -30.588 1.00 64.06 73 ILE A O 1
ATOM 595 N N . ASP A 1 74 ? 38.224 -14.092 -30.004 1.00 64.19 74 ASP A N 1
ATOM 596 C CA . ASP A 1 74 ? 39.013 -14.657 -31.092 1.00 64.19 74 ASP A CA 1
ATOM 597 C C . ASP A 1 74 ? 39.291 -16.100 -30.696 1.00 64.19 74 ASP A C 1
ATOM 599 O O . ASP A 1 74 ? 40.095 -16.388 -29.810 1.00 64.19 74 ASP A O 1
ATOM 603 N N . ASN A 1 75 ? 38.564 -17.022 -31.320 1.00 58.59 75 ASN A N 1
ATOM 604 C CA . ASN A 1 75 ? 38.770 -18.451 -31.159 1.00 58.59 75 ASN A CA 1
ATOM 605 C C . ASN A 1 75 ? 40.012 -18.872 -31.965 1.00 58.59 75 ASN A C 1
ATOM 607 O O . ASN A 1 75 ? 39.949 -19.760 -32.812 1.00 58.59 75 ASN A O 1
ATOM 611 N N . SER A 1 76 ? 41.138 -18.179 -31.766 1.00 56.28 76 SER A N 1
ATOM 612 C CA . SER A 1 76 ? 42.425 -18.669 -32.228 1.00 56.28 76 SER A CA 1
ATOM 613 C C . SER A 1 76 ? 42.794 -19.817 -31.306 1.00 56.28 76 SER A C 1
ATOM 615 O O . SER A 1 76 ? 43.277 -19.607 -30.193 1.00 56.28 76 SER A O 1
ATOM 617 N N . GLU A 1 77 ? 42.508 -21.033 -31.759 1.00 54.91 77 GLU A N 1
ATOM 618 C CA . GLU A 1 77 ? 43.046 -22.263 -31.195 1.00 54.91 77 GLU A CA 1
ATOM 619 C C . GLU A 1 77 ? 44.577 -22.146 -31.177 1.00 54.91 77 GLU A C 1
ATOM 621 O O . GLU A 1 77 ? 45.273 -22.477 -32.137 1.00 54.91 77 GLU A O 1
ATOM 626 N N . HIS A 1 78 ? 45.128 -21.613 -30.088 1.00 54.25 78 HIS A N 1
ATOM 627 C CA . HIS A 1 78 ? 46.546 -21.713 -29.803 1.00 54.25 78 HIS A CA 1
ATOM 628 C C . HIS A 1 78 ? 46.807 -23.175 -29.456 1.00 54.25 78 HIS A C 1
ATOM 630 O O . HIS A 1 78 ? 46.715 -23.584 -28.301 1.00 54.25 78 HIS A O 1
ATOM 636 N N . ALA A 1 79 ? 47.079 -23.978 -30.485 1.00 50.38 79 ALA A N 1
ATOM 637 C CA . ALA A 1 79 ? 47.606 -25.319 -30.328 1.00 50.38 79 ALA A CA 1
ATOM 638 C C . ALA A 1 79 ? 48.933 -25.208 -29.566 1.00 50.38 79 ALA A C 1
ATOM 640 O O . ALA A 1 79 ? 49.968 -24.840 -30.128 1.00 50.38 79 ALA A O 1
ATOM 641 N N . VAL A 1 80 ? 48.886 -25.468 -28.260 1.00 52.31 80 VAL A N 1
ATOM 642 C CA . VAL A 1 80 ? 50.074 -25.546 -27.415 1.00 52.31 80 VAL A CA 1
ATOM 643 C C . VAL A 1 80 ? 50.853 -26.772 -27.878 1.00 52.31 80 VAL A C 1
ATOM 645 O O . VAL A 1 80 ? 50.493 -27.909 -27.586 1.00 52.31 80 VAL A O 1
ATOM 648 N N . SER A 1 81 ? 51.893 -26.541 -28.675 1.00 48.28 81 SER A N 1
ATOM 649 C CA . SER A 1 81 ? 52.830 -27.576 -29.099 1.00 48.28 81 SER A CA 1
ATOM 650 C C . SER A 1 81 ? 53.691 -27.962 -27.899 1.00 48.28 81 SER A C 1
ATOM 652 O O . SER A 1 81 ? 54.688 -27.308 -27.601 1.00 48.28 81 SER A O 1
ATOM 654 N N . THR A 1 82 ? 53.282 -28.996 -27.165 1.00 49.59 82 THR A N 1
ATOM 655 C CA . THR A 1 82 ? 54.093 -29.597 -26.104 1.00 49.59 82 THR A CA 1
ATOM 656 C C . THR A 1 82 ? 55.201 -30.423 -26.751 1.00 49.59 82 THR A C 1
ATOM 658 O O . THR A 1 82 ? 55.006 -31.593 -27.082 1.00 49.59 82 THR A O 1
ATOM 661 N N . LYS A 1 83 ? 56.364 -29.808 -26.978 1.00 51.19 83 LYS A N 1
ATOM 662 C CA . LYS A 1 83 ? 57.595 -30.561 -27.226 1.00 51.19 83 LYS A CA 1
ATOM 663 C C . LYS A 1 83 ? 58.104 -31.086 -25.882 1.00 51.19 83 LYS A C 1
ATOM 665 O O . LYS A 1 83 ? 58.316 -30.298 -24.975 1.00 51.19 83 LYS A O 1
ATOM 670 N N . ASP A 1 84 ? 58.198 -32.411 -25.777 1.00 57.22 84 ASP A N 1
ATOM 671 C CA . ASP A 1 84 ? 58.903 -33.216 -24.766 1.00 57.22 84 ASP A CA 1
ATOM 672 C C . ASP A 1 84 ? 59.064 -32.594 -23.362 1.00 57.22 84 ASP A C 1
ATOM 674 O O . ASP A 1 84 ? 60.169 -32.325 -22.895 1.00 57.22 84 ASP A O 1
ATOM 678 N N . GLY A 1 85 ? 57.941 -32.415 -22.659 1.00 59.09 85 GLY A N 1
ATOM 679 C CA . GLY A 1 85 ? 57.913 -31.949 -21.272 1.00 59.09 85 GLY A CA 1
ATOM 680 C C . GLY A 1 85 ? 58.371 -33.021 -20.274 1.00 59.09 85 GLY A C 1
ATOM 681 O O . GLY A 1 85 ? 58.063 -34.208 -20.404 1.00 59.09 85 GLY A O 1
ATOM 682 N N . LYS A 1 86 ? 59.103 -32.603 -19.235 1.00 68.50 86 LYS A N 1
ATOM 683 C CA . LYS A 1 86 ? 59.431 -33.446 -18.069 1.00 68.50 86 LYS A CA 1
ATOM 684 C C . LYS A 1 86 ? 58.135 -33.946 -17.416 1.00 68.50 86 LYS A C 1
ATOM 686 O O . LYS A 1 86 ? 57.140 -33.236 -17.420 1.00 68.50 86 LYS A O 1
ATOM 691 N N . LYS A 1 87 ? 58.124 -35.138 -16.810 1.00 78.38 87 LYS A N 1
ATOM 692 C CA . LYS A 1 87 ? 56.941 -35.653 -16.093 1.00 78.38 87 LYS A CA 1
ATOM 693 C C . LYS A 1 87 ? 57.042 -35.409 -14.596 1.00 78.38 87 LYS A C 1
ATOM 695 O O . LYS A 1 87 ? 58.102 -35.614 -14.009 1.00 78.38 87 LYS A O 1
ATOM 700 N N . CYS A 1 88 ? 55.933 -35.020 -13.975 1.00 77.88 88 CYS A N 1
ATOM 701 C CA . CYS A 1 88 ? 55.854 -34.848 -12.528 1.00 77.88 88 CYS A CA 1
ATOM 702 C C . CYS A 1 88 ? 56.082 -36.188 -11.814 1.00 77.88 88 CYS A C 1
ATOM 704 O O . CYS A 1 88 ? 55.396 -37.169 -12.094 1.00 77.88 88 CYS A O 1
ATOM 706 N N . VAL A 1 89 ? 56.987 -36.221 -10.835 1.00 78.38 89 VAL A N 1
ATOM 707 C CA . VAL A 1 89 ? 57.334 -37.448 -10.094 1.00 78.38 89 VAL A CA 1
ATOM 708 C C . VAL A 1 89 ? 56.143 -38.001 -9.298 1.00 78.38 89 VAL A C 1
ATOM 710 O O . VAL A 1 89 ? 56.026 -39.208 -9.103 1.00 78.38 89 VAL A O 1
ATOM 713 N N . LYS A 1 90 ? 55.225 -37.129 -8.867 1.00 80.50 90 LYS A N 1
ATOM 714 C CA . LYS A 1 90 ? 54.099 -37.497 -8.000 1.00 80.50 90 LYS A CA 1
ATOM 715 C C . LYS A 1 90 ? 52.865 -37.973 -8.760 1.00 80.50 90 LYS A C 1
ATOM 717 O O . LYS A 1 90 ? 52.251 -38.957 -8.368 1.00 80.50 90 LYS A O 1
ATOM 722 N N . CYS A 1 91 ? 52.477 -37.268 -9.822 1.00 84.12 91 CYS A N 1
ATOM 723 C CA . CYS A 1 91 ? 51.240 -37.562 -10.557 1.00 84.12 91 CYS A CA 1
ATOM 724 C C . CYS A 1 91 ? 51.466 -37.983 -12.014 1.00 84.12 91 CYS A C 1
ATOM 726 O O . CYS A 1 91 ? 50.505 -38.289 -12.713 1.00 84.12 91 CYS A O 1
ATOM 728 N N . SER A 1 92 ? 52.724 -38.031 -12.468 1.00 76.94 92 SER A N 1
ATOM 729 C CA . SER A 1 92 ? 53.122 -38.426 -13.827 1.00 76.94 92 SER A CA 1
ATOM 730 C C . SER A 1 92 ? 52.527 -37.580 -14.958 1.00 76.94 92 SER A C 1
ATOM 732 O O . SER A 1 92 ? 52.604 -37.986 -16.117 1.00 76.94 92 SER A O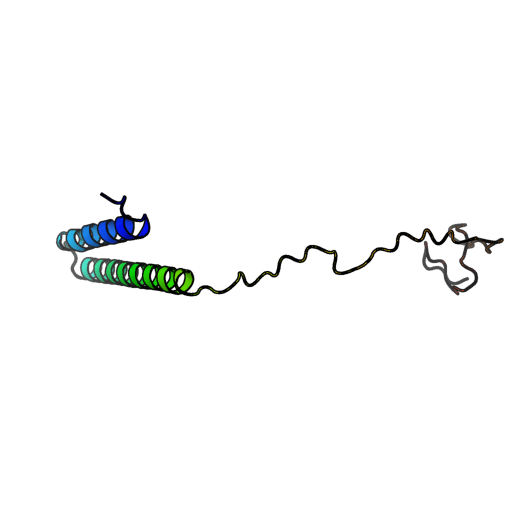 1
ATOM 734 N N . SER A 1 93 ? 51.961 -36.409 -14.647 1.00 78.38 93 SER A N 1
ATOM 735 C CA . SER A 1 93 ? 51.495 -35.460 -15.656 1.00 78.38 93 SER A CA 1
ATOM 736 C C . SER A 1 93 ? 52.668 -34.770 -16.344 1.00 78.38 93 SER A C 1
ATOM 738 O O . SER A 1 93 ? 53.711 -34.551 -15.722 1.00 78.38 93 SER A O 1
ATOM 740 N N . ASP A 1 94 ? 52.471 -34.363 -17.593 1.00 78.94 94 ASP A N 1
ATOM 741 C CA . ASP A 1 94 ? 53.458 -33.566 -18.314 1.00 78.94 94 ASP A CA 1
ATOM 742 C C . ASP A 1 94 ? 53.567 -32.175 -17.668 1.00 78.94 94 ASP A C 1
ATOM 744 O O . ASP A 1 94 ? 52.566 -31.504 -17.398 1.00 78.94 94 ASP A O 1
ATOM 748 N N . LEU A 1 95 ? 54.792 -31.777 -17.339 1.00 71.75 95 LEU A N 1
ATOM 749 C CA . LEU A 1 95 ? 55.116 -30.469 -16.791 1.00 71.75 95 LEU A CA 1
ATOM 750 C C . LEU A 1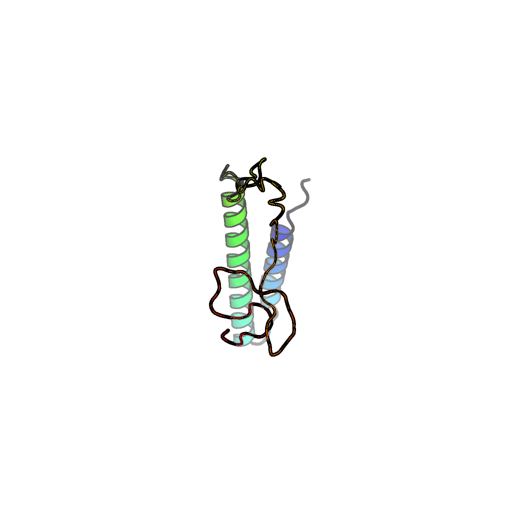 95 ? 55.313 -29.488 -17.934 1.00 71.75 95 LEU A C 1
ATOM 752 O O . LEU A 1 95 ? 55.932 -29.796 -18.952 1.00 71.75 95 LEU A O 1
ATOM 756 N N . VAL A 1 96 ? 54.822 -28.277 -17.719 1.00 75.62 96 VAL A N 1
ATOM 757 C CA . VAL A 1 96 ? 55.104 -27.147 -18.598 1.00 75.62 96 VAL A CA 1
ATOM 758 C C . VAL A 1 96 ? 56.499 -26.625 -18.246 1.00 75.62 96 VAL A C 1
ATOM 760 O O . VAL A 1 96 ? 56.773 -26.384 -17.072 1.00 75.62 96 VAL A O 1
ATOM 763 N N . GLU A 1 97 ? 57.379 -26.475 -19.241 1.00 65.38 97 GLU A N 1
ATOM 764 C CA . GLU A 1 97 ? 58.814 -26.190 -19.040 1.00 65.38 97 GLU A CA 1
ATOM 765 C C . GLU A 1 97 ? 59.101 -24.908 -18.237 1.00 65.38 97 GLU A C 1
ATOM 767 O O . GLU A 1 97 ? 60.103 -24.852 -17.525 1.00 65.38 97 GLU A O 1
ATOM 772 N N . ASP A 1 98 ? 58.198 -23.925 -18.283 1.00 69.69 98 ASP A N 1
ATOM 773 C CA . ASP A 1 98 ? 58.348 -22.624 -17.616 1.00 69.69 98 ASP A CA 1
ATOM 774 C C . ASP A 1 98 ? 57.747 -22.563 -16.198 1.00 69.69 98 ASP A C 1
ATOM 776 O O . ASP A 1 98 ? 57.796 -21.521 -15.541 1.00 69.69 98 ASP A O 1
ATOM 780 N N . LEU A 1 99 ? 57.166 -23.661 -15.704 1.00 71.81 99 LEU A N 1
ATOM 781 C CA . LEU A 1 99 ? 56.598 -23.736 -14.358 1.00 71.81 99 LEU A CA 1
ATOM 782 C C . LEU A 1 99 ? 57.501 -24.554 -13.429 1.00 71.81 99 LEU A C 1
ATOM 784 O O . LEU A 1 99 ? 57.825 -25.712 -13.687 1.00 71.81 99 LEU A O 1
ATOM 788 N N . SER A 1 100 ? 57.863 -23.962 -12.288 1.00 72.00 100 SER A N 1
ATOM 789 C CA . SER A 1 100 ? 58.631 -24.631 -11.227 1.00 72.00 100 SER A CA 1
ATOM 790 C C . SER A 1 100 ? 57.799 -25.620 -10.400 1.00 72.00 100 SER A C 1
ATOM 792 O O . SER A 1 100 ? 58.320 -26.231 -9.472 1.00 72.00 100 SER A O 1
ATOM 794 N N . PHE A 1 101 ? 56.512 -25.772 -10.716 1.00 78.44 101 PHE A N 1
ATOM 795 C CA . PHE A 1 101 ? 55.575 -26.629 -10.004 1.00 78.44 101 PHE A CA 1
ATOM 796 C C . PHE A 1 101 ? 54.598 -27.309 -10.962 1.00 78.44 101 PHE A C 1
ATOM 798 O O . PHE A 1 101 ? 54.300 -26.818 -12.053 1.00 78.44 101 PHE A O 1
ATOM 805 N N . CYS A 1 102 ? 54.062 -28.447 -10.535 1.00 81.69 102 CYS A N 1
ATOM 806 C CA . CYS A 1 102 ? 53.070 -29.194 -11.280 1.00 81.69 102 CYS A CA 1
ATOM 807 C C . CYS A 1 102 ? 51.701 -28.497 -11.215 1.00 81.69 102 CYS A C 1
ATOM 809 O O . CYS A 1 102 ? 51.139 -28.369 -10.126 1.00 81.69 102 CYS A O 1
ATOM 811 N N . PRO A 1 103 ? 51.092 -28.122 -12.354 1.00 76.94 103 PRO A N 1
ATOM 812 C CA . PRO A 1 103 ? 49.792 -27.451 -12.363 1.00 76.94 103 PRO A CA 1
ATOM 813 C C . PRO A 1 103 ? 48.622 -28.365 -11.962 1.00 76.94 103 PRO A C 1
ATOM 815 O O . PRO A 1 103 ? 47.536 -27.867 -11.684 1.00 76.94 103 PRO A O 1
ATOM 818 N N . ILE A 1 104 ? 48.816 -29.690 -11.931 1.00 81.38 104 ILE A N 1
ATOM 819 C CA . ILE A 1 104 ? 47.753 -30.652 -11.600 1.00 81.38 104 ILE A CA 1
ATOM 820 C C . ILE A 1 104 ? 47.741 -30.995 -10.109 1.00 81.38 104 ILE A C 1
ATOM 822 O O . ILE A 1 104 ? 46.672 -31.061 -9.507 1.00 81.38 104 ILE A O 1
ATOM 826 N N . CYS A 1 105 ? 48.907 -31.228 -9.502 1.00 82.38 105 CYS A N 1
ATOM 827 C CA . CYS A 1 105 ? 48.991 -31.654 -8.101 1.00 82.38 105 CYS A CA 1
ATOM 828 C C . CYS A 1 105 ? 49.676 -30.648 -7.167 1.00 82.38 105 CYS A C 1
ATOM 830 O O . CYS A 1 105 ? 49.695 -30.883 -5.960 1.00 82.38 105 CYS A O 1
ATOM 832 N N . GLY A 1 106 ? 50.232 -29.558 -7.703 1.00 76.94 106 GLY A N 1
ATOM 833 C CA . GLY A 1 106 ? 50.905 -28.511 -6.932 1.00 76.94 106 GLY A CA 1
ATOM 834 C C . GLY A 1 106 ? 52.285 -28.888 -6.390 1.00 76.94 106 GLY A C 1
ATOM 835 O O . GLY A 1 106 ? 52.842 -28.120 -5.617 1.00 76.94 106 GLY A O 1
ATOM 836 N N . GLU A 1 107 ? 52.835 -30.050 -6.758 1.00 80.19 107 GLU A N 1
ATOM 837 C CA . GLU A 1 107 ? 54.176 -30.459 -6.321 1.00 80.19 107 GLU A CA 1
ATOM 838 C C . GLU A 1 107 ? 55.249 -29.637 -7.045 1.00 80.19 107 GLU A C 1
ATOM 840 O O . GLU A 1 107 ? 55.208 -29.531 -8.271 1.00 80.19 107 GLU A O 1
ATOM 845 N N . GLU A 1 108 ? 56.203 -29.072 -6.309 1.00 75.00 108 GLU A N 1
ATOM 846 C CA . GLU A 1 108 ? 57.378 -28.420 -6.897 1.00 75.00 108 GLU A CA 1
ATOM 847 C C . GLU A 1 108 ? 58.280 -29.459 -7.589 1.00 75.00 108 GLU A C 1
ATOM 849 O O . GLU A 1 108 ? 58.364 -30.608 -7.148 1.00 75.00 108 GLU A O 1
ATOM 854 N N . ASN A 1 109 ? 58.881 -29.070 -8.718 1.00 62.53 109 ASN A N 1
ATOM 855 C CA . ASN A 1 109 ? 59.695 -29.950 -9.569 1.00 62.53 109 ASN A CA 1
ATOM 856 C C . ASN A 1 109 ? 60.994 -30.428 -8.923 1.00 62.53 109 ASN A C 1
ATOM 858 O O . ASN A 1 109 ? 61.698 -29.591 -8.318 1.00 62.53 109 ASN A O 1
#

Secondary structure (DSSP, 8-state):
-PPPPHHHHHHHHHHHHHHHGGG-SSHHHHHHHHHHHHHHHHHHHHHHHHHHHHHH--PPPSS---SS-SS------------SPPBPTTT-PBPPTT-SB-TTT--B-

Sequence (109 aa):
MSDAGEIEIFQRWLQSKLAATQHIEDPVERDRRRTHIESAISEAIFFRESLEKLESLESPAPFIERSSAVRSIDNSEHAVSTKDGKKCVKCSSDLVEDLSFCPICGEEN

pLDDT: mean 80.48, std 15.98, range [37.91, 98.31]

Foldseek 3Di:
DPDPPPLVVVLVVLVVVLVVLVPDPDPVVSVVSNVVSVVVNVVSVVVVVVVVVVVVPPDPDPDDDDPDDPDPPPPPPPPPPDDDADADPPPRDGDDPPDQADPPPGHGD

Radius of gyration: 34.77 Å; chains: 1; bounding box: 79×49×52 Å